Protein AF-A0A662JD91-F1 (afdb_monomer_lite)

pLDDT: mean 89.71, std 12.58, range [51.44, 98.31]

Radius of gyration: 14.54 Å; chains: 1; bounding box: 35×27×39 Å

Structure (mmCIF, N/CA/C/O backbone):
data_AF-A0A662JD91-F1
#
_entry.id   AF-A0A662JD91-F1
#
loop_
_atom_site.group_PDB
_atom_site.id
_atom_site.type_symbol
_atom_site.label_atom_id
_atom_site.label_alt_id
_at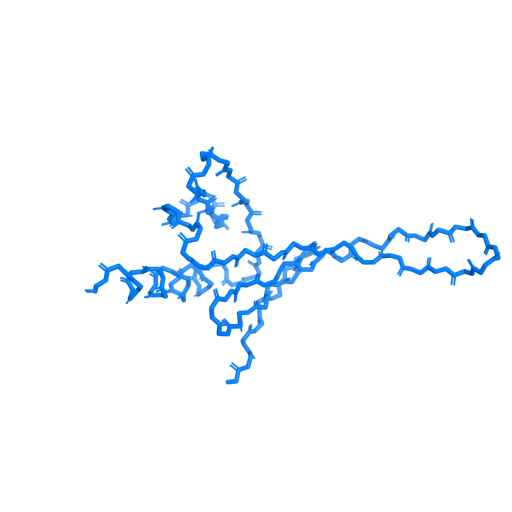om_site.label_comp_id
_atom_site.label_asym_id
_atom_site.label_entity_id
_atom_site.label_seq_id
_atom_site.pdbx_PDB_ins_code
_atom_site.Cartn_x
_atom_site.Cartn_y
_atom_site.Cartn_z
_atom_site.occupancy
_atom_site.B_iso_or_equiv
_atom_site.auth_seq_id
_atom_site.auth_comp_id
_atom_site.auth_asym_id
_atom_site.auth_atom_id
_atom_site.pdbx_PDB_model_num
ATOM 1 N N . MET A 1 1 ? -14.476 3.024 -10.228 1.00 57.69 1 MET A N 1
ATOM 2 C CA . MET A 1 1 ? -13.443 3.675 -11.065 1.00 57.69 1 MET A CA 1
ATOM 3 C C . MET A 1 1 ? -12.104 3.354 -10.424 1.00 57.69 1 MET A C 1
ATOM 5 O O . MET A 1 1 ? -12.002 3.513 -9.217 1.00 57.69 1 MET A O 1
ATOM 9 N N . MET A 1 2 ? -11.148 2.807 -11.177 1.00 79.06 2 MET A N 1
ATOM 10 C CA . MET A 1 2 ? -9.829 2.431 -10.652 1.00 79.06 2 MET A CA 1
ATOM 11 C C . MET A 1 2 ? -9.048 3.697 -10.284 1.00 79.06 2 MET A C 1
ATOM 13 O O . MET A 1 2 ? -8.894 4.580 -11.129 1.00 79.06 2 MET A O 1
ATOM 17 N N . GLN A 1 3 ? -8.579 3.794 -9.041 1.00 94.00 3 GLN A N 1
ATOM 18 C CA . GLN A 1 3 ? -7.766 4.921 -8.581 1.00 94.00 3 GLN A CA 1
ATOM 19 C C . GLN A 1 3 ? -6.293 4.526 -8.609 1.00 94.00 3 GLN A C 1
ATOM 21 O O . GLN A 1 3 ? -5.941 3.428 -8.186 1.00 94.00 3 GLN A O 1
ATOM 26 N N . VAL A 1 4 ? -5.437 5.408 -9.126 1.00 96.12 4 VAL A N 1
ATOM 27 C CA . VAL A 1 4 ? -4.013 5.117 -9.323 1.00 96.12 4 VAL A CA 1
ATOM 28 C C . VAL A 1 4 ? -3.163 6.176 -8.642 1.00 96.12 4 VAL A C 1
ATOM 30 O O . VAL A 1 4 ? -3.340 7.371 -8.877 1.00 96.12 4 VAL A O 1
ATOM 33 N N . PHE A 1 5 ? -2.207 5.727 -7.839 1.00 96.88 5 PHE A N 1
ATOM 34 C CA . PHE A 1 5 ? -1.237 6.560 -7.146 1.00 96.88 5 PHE A CA 1
ATOM 35 C C . PHE A 1 5 ? 0.139 6.326 -7.749 1.00 96.88 5 PHE A C 1
ATOM 37 O O . PHE A 1 5 ? 0.671 5.219 -7.712 1.00 96.88 5 PHE A O 1
ATOM 44 N N . LYS A 1 6 ? 0.701 7.377 -8.344 1.00 96.50 6 LYS A N 1
ATOM 45 C CA . LYS A 1 6 ? 1.985 7.311 -9.039 1.00 96.50 6 LYS A CA 1
ATOM 46 C C . LYS A 1 6 ? 3.134 7.585 -8.075 1.00 96.50 6 LYS A C 1
ATOM 48 O O . LYS A 1 6 ? 3.049 8.525 -7.286 1.00 96.50 6 LYS A O 1
ATOM 53 N N . GLY A 1 7 ? 4.204 6.808 -8.170 1.00 94.44 7 GLY A N 1
ATOM 54 C CA . GLY A 1 7 ? 5.453 7.006 -7.432 1.00 94.44 7 GLY A CA 1
ATOM 55 C C . GLY A 1 7 ? 6.679 7.006 -8.348 1.00 94.44 7 GLY A C 1
ATOM 56 O O . GLY A 1 7 ? 6.553 6.790 -9.556 1.00 94.44 7 GLY A O 1
ATOM 57 N N . PRO A 1 8 ? 7.880 7.267 -7.814 1.00 90.44 8 PRO A N 1
ATOM 58 C CA . PRO A 1 8 ? 9.105 7.278 -8.612 1.00 90.44 8 PRO A CA 1
ATOM 59 C C . PRO A 1 8 ? 9.457 5.882 -9.143 1.00 90.44 8 PRO A C 1
ATOM 61 O O . PRO A 1 8 ? 9.776 5.735 -10.321 1.00 90.44 8 PRO A O 1
ATOM 64 N N . MET A 1 9 ? 9.329 4.857 -8.296 1.00 91.31 9 MET A N 1
ATOM 65 C CA . MET A 1 9 ? 9.709 3.473 -8.614 1.00 91.31 9 MET A CA 1
ATOM 66 C C . MET A 1 9 ? 8.518 2.533 -8.788 1.00 91.31 9 MET A C 1
ATOM 68 O O . MET A 1 9 ? 8.652 1.500 -9.443 1.00 91.31 9 MET A O 1
ATOM 72 N N . ILE A 1 10 ? 7.365 2.885 -8.222 1.00 93.50 10 ILE A N 1
ATOM 73 C CA . ILE A 1 10 ? 6.163 2.055 -8.237 1.00 93.50 10 ILE A CA 1
ATOM 74 C C . ILE A 1 10 ? 4.931 2.871 -8.612 1.00 93.50 10 ILE A C 1
ATOM 76 O O . ILE A 1 10 ? 4.902 4.082 -8.401 1.00 93.50 10 ILE A O 1
ATOM 80 N N . ASP A 1 11 ? 3.911 2.198 -9.130 1.00 95.69 11 ASP A N 1
ATOM 81 C CA . ASP A 1 11 ? 2.548 2.715 -9.223 1.00 95.69 11 ASP A CA 1
ATOM 82 C C . ASP A 1 11 ? 1.604 1.789 -8.446 1.00 95.69 11 ASP A C 1
ATOM 84 O O . ASP A 1 11 ? 1.713 0.569 -8.540 1.00 95.69 11 ASP A O 1
ATOM 88 N N . VAL A 1 12 ? 0.677 2.365 -7.679 1.00 97.12 12 VAL A N 1
ATOM 89 C CA . VAL A 1 12 ? -0.296 1.617 -6.871 1.00 97.12 12 VAL A CA 1
ATOM 90 C C . VAL A 1 12 ? -1.690 1.805 -7.454 1.00 97.12 12 VAL A C 1
ATOM 92 O O . VAL A 1 12 ? -2.167 2.931 -7.595 1.00 97.12 12 VAL A O 1
ATOM 95 N N . TYR A 1 13 ? -2.349 0.701 -7.780 1.00 96.88 13 TYR A N 1
ATOM 96 C CA . TYR A 1 13 ? -3.689 0.645 -8.349 1.00 96.88 13 TYR A CA 1
ATOM 97 C C . TYR A 1 13 ? -4.644 0.107 -7.287 1.00 96.88 13 TYR A C 1
ATOM 99 O O . TYR A 1 13 ? -4.482 -1.024 -6.831 1.00 96.88 13 TYR A O 1
ATOM 107 N N . LEU A 1 14 ? -5.637 0.904 -6.896 1.00 96.44 14 LEU A N 1
ATOM 108 C CA . LEU A 1 14 ? -6.692 0.469 -5.985 1.00 96.44 14 LEU A CA 1
ATOM 109 C C . LEU A 1 14 ? -7.832 -0.155 -6.793 1.00 96.44 14 LEU A C 1
ATOM 111 O O . LEU A 1 14 ? -8.470 0.515 -7.617 1.00 96.44 14 LEU A O 1
ATOM 115 N N . LEU A 1 15 ? -8.073 -1.440 -6.550 1.00 94.69 15 LEU A N 1
ATOM 116 C CA . LEU A 1 15 ? -9.137 -2.237 -7.150 1.00 94.69 15 LEU A CA 1
ATOM 117 C C . LEU A 1 15 ? -10.181 -2.589 -6.075 1.00 94.69 15 LEU A C 1
ATOM 119 O O . LEU A 1 15 ? -9.920 -2.421 -4.883 1.00 94.69 15 LEU A O 1
ATOM 123 N N . PRO A 1 16 ? -11.386 -3.046 -6.451 1.00 92.75 16 PRO A N 1
ATOM 124 C CA . PRO A 1 16 ? -12.307 -3.647 -5.490 1.00 92.75 16 PRO A CA 1
ATOM 125 C C . PRO A 1 16 ? -11.692 -4.919 -4.885 1.00 92.75 16 PRO A C 1
ATOM 127 O O . PRO A 1 16 ? -11.314 -5.820 -5.628 1.00 92.75 16 PRO A O 1
ATOM 130 N N . GLY A 1 17 ? -11.592 -4.987 -3.556 1.00 93.44 17 GLY A N 1
ATOM 131 C CA . GLY A 1 17 ? -11.083 -6.157 -2.821 1.00 93.44 17 GLY A CA 1
ATOM 132 C C . GLY A 1 17 ? -9.557 -6.269 -2.708 1.00 93.44 17 GLY A C 1
ATOM 133 O O . GLY A 1 17 ? -9.073 -6.909 -1.783 1.00 93.44 17 GLY A O 1
ATOM 134 N N . SER A 1 18 ? -8.787 -5.607 -3.574 1.00 96.31 18 SER A N 1
ATOM 135 C CA . SER A 1 18 ? -7.321 -5.667 -3.535 1.00 96.31 18 SER A CA 1
ATOM 136 C C . SER A 1 18 ? -6.647 -4.405 -4.069 1.00 96.31 18 SER A C 1
ATOM 138 O O . SER A 1 18 ? -7.273 -3.541 -4.687 1.00 96.31 18 SER A O 1
ATOM 140 N N . MET A 1 19 ? -5.333 -4.310 -3.872 1.00 96.81 19 MET A N 1
ATOM 141 C CA . MET A 1 19 ? -4.477 -3.360 -4.578 1.00 96.81 19 MET A CA 1
ATOM 142 C C . MET A 1 19 ? -3.402 -4.082 -5.387 1.00 96.81 19 MET A C 1
ATOM 144 O O . MET A 1 19 ? -2.935 -5.156 -5.016 1.00 96.81 19 MET A O 1
ATOM 148 N N . THR A 1 20 ? -2.977 -3.467 -6.487 1.00 96.38 20 THR A N 1
ATOM 149 C CA . THR A 1 20 ? -1.822 -3.914 -7.274 1.00 96.38 20 THR A CA 1
ATOM 150 C C . THR A 1 20 ? -0.708 -2.881 -7.191 1.00 96.38 20 THR A C 1
ATOM 152 O O . THR A 1 20 ? -0.949 -1.691 -7.381 1.00 96.38 20 THR A O 1
ATOM 155 N N . ILE A 1 21 ? 0.514 -3.332 -6.936 1.00 95.50 21 ILE A N 1
ATOM 156 C CA . ILE A 1 21 ? 1.730 -2.520 -6.919 1.00 95.50 21 ILE A CA 1
ATOM 157 C C . ILE A 1 21 ? 2.556 -2.924 -8.135 1.00 95.50 21 ILE A C 1
ATOM 159 O O . ILE A 1 21 ? 3.069 -4.038 -8.193 1.00 95.50 21 ILE A O 1
ATOM 163 N N . GLU A 1 22 ? 2.674 -2.035 -9.112 1.00 92.94 22 GLU A N 1
ATOM 164 C CA . GLU A 1 22 ? 3.501 -2.231 -10.302 1.00 92.94 22 GLU A CA 1
ATOM 165 C C . GLU A 1 22 ? 4.884 -1.621 -10.081 1.00 92.94 22 GLU A C 1
ATOM 167 O O . GLU A 1 22 ? 4.994 -0.444 -9.735 1.00 92.94 22 GLU A O 1
ATOM 172 N N . PHE A 1 23 ? 5.943 -2.385 -10.341 1.00 89.50 23 PHE A N 1
ATOM 173 C CA . PHE A 1 23 ? 7.312 -1.881 -10.318 1.00 89.50 23 PHE A CA 1
ATOM 174 C C . PHE A 1 23 ? 7.697 -1.340 -11.696 1.00 89.50 23 PHE A C 1
ATOM 176 O O . PHE A 1 23 ? 7.629 -2.044 -12.702 1.00 89.50 23 PHE A O 1
ATOM 183 N N . LYS A 1 24 ? 8.169 -0.090 -11.747 1.00 85.94 24 LYS A N 1
ATOM 184 C CA . LYS A 1 24 ? 8.598 0.566 -12.995 1.00 85.94 24 LYS A CA 1
ATOM 185 C C . LYS A 1 24 ? 9.935 0.060 -13.518 1.00 85.94 24 LYS A C 1
ATOM 187 O O . LYS A 1 24 ? 10.263 0.304 -14.679 1.00 85.94 24 LYS A O 1
ATOM 192 N N . HIS A 1 25 ? 10.718 -0.612 -12.675 1.00 74.81 25 HIS A N 1
ATOM 193 C CA . HIS A 1 25 ? 11.983 -1.191 -13.096 1.00 74.81 25 HIS A CA 1
ATOM 194 C C . HIS A 1 25 ? 11.719 -2.355 -14.054 1.00 74.81 25 HIS A C 1
ATOM 196 O O . HIS A 1 25 ? 11.228 -3.411 -13.660 1.00 74.81 25 HIS A O 1
ATOM 202 N N . ARG A 1 26 ? 12.056 -2.148 -15.326 1.00 68.44 26 ARG A N 1
ATOM 203 C CA . ARG A 1 26 ? 11.927 -3.161 -16.370 1.00 68.44 26 ARG A CA 1
ATOM 204 C C . ARG A 1 26 ? 13.187 -4.001 -16.392 1.00 68.44 26 ARG A C 1
ATOM 206 O O . ARG A 1 26 ? 14.262 -3.488 -16.695 1.00 68.44 26 ARG A O 1
ATOM 213 N N . THR A 1 27 ? 13.051 -5.291 -16.127 1.00 64.31 27 THR A N 1
ATOM 214 C CA . THR A 1 27 ? 14.111 -6.233 -16.478 1.00 64.31 27 THR A CA 1
ATOM 215 C C . THR A 1 27 ? 13.898 -6.627 -17.931 1.00 64.31 27 THR A C 1
ATOM 217 O O . THR A 1 27 ? 12.889 -7.247 -18.280 1.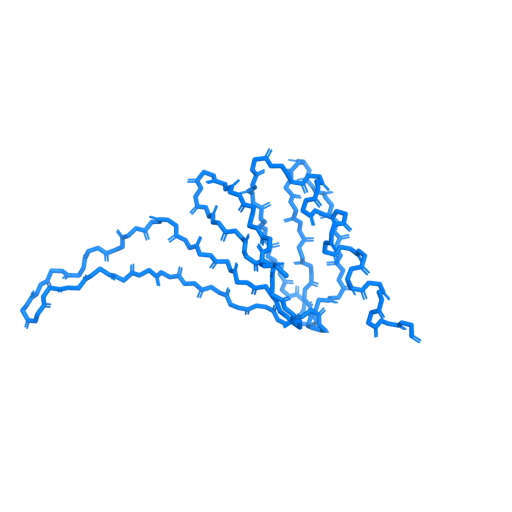00 64.31 27 THR A O 1
ATOM 220 N N . ILE A 1 28 ? 14.830 -6.217 -18.788 1.00 63.78 28 ILE A N 1
ATOM 221 C CA . ILE A 1 28 ? 14.911 -6.722 -20.155 1.00 63.78 28 ILE A CA 1
ATOM 222 C C . ILE A 1 28 ? 15.524 -8.116 -20.064 1.00 63.78 28 ILE A C 1
ATOM 224 O O . ILE A 1 28 ? 16.655 -8.266 -19.607 1.00 63.78 28 ILE A O 1
ATOM 228 N N . LEU A 1 29 ? 14.763 -9.133 -20.459 1.00 62.66 29 LEU A N 1
ATOM 229 C CA . LEU A 1 29 ? 15.289 -10.484 -20.595 1.00 62.66 29 LEU A CA 1
ATOM 230 C C . LEU A 1 29 ? 15.778 -10.639 -22.034 1.00 62.66 29 LEU A C 1
ATOM 232 O O . LEU A 1 29 ? 14.981 -10.716 -22.971 1.00 62.66 29 LEU A O 1
ATOM 236 N N . GLU A 1 30 ? 17.097 -10.618 -22.205 1.00 64.94 30 GLU A N 1
ATOM 237 C CA . GLU A 1 30 ? 17.729 -10.824 -23.505 1.00 64.94 30 GLU A CA 1
ATOM 238 C C . GLU A 1 30 ? 17.595 -12.296 -23.926 1.00 64.94 30 GLU A C 1
ATOM 240 O O . GLU A 1 30 ? 17.938 -13.212 -23.180 1.00 64.94 30 GLU A O 1
ATOM 245 N N . GLY A 1 31 ? 17.057 -12.529 -25.124 1.00 63.88 31 GLY A N 1
ATOM 246 C CA . GLY A 1 31 ? 16.776 -13.859 -25.660 1.00 63.88 31 GLY A CA 1
ATOM 247 C C . GLY A 1 31 ? 15.817 -13.800 -26.849 1.00 63.88 31 GLY A C 1
ATOM 248 O O . GLY A 1 31 ? 15.277 -12.743 -27.170 1.00 63.88 31 GLY A O 1
ATOM 249 N N . ASN A 1 32 ? 15.623 -14.934 -27.527 1.00 55.12 32 ASN A N 1
ATOM 250 C CA . ASN A 1 32 ? 14.602 -15.087 -28.562 1.00 55.12 32 ASN A CA 1
ATOM 251 C C . ASN A 1 32 ? 13.544 -16.076 -28.036 1.00 55.12 32 ASN A C 1
ATOM 253 O O . ASN A 1 32 ? 13.847 -17.268 -27.948 1.00 55.12 32 ASN A O 1
ATOM 257 N N . PRO A 1 33 ? 12.347 -15.617 -27.630 1.00 51.44 33 PRO A N 1
ATOM 258 C CA . PRO A 1 33 ? 11.779 -14.289 -27.867 1.00 51.44 33 PRO A CA 1
ATOM 259 C C . PRO A 1 33 ? 12.249 -13.226 -26.862 1.00 51.44 33 PRO A C 1
ATOM 261 O O . PRO A 1 33 ? 12.616 -13.537 -25.731 1.00 51.44 33 PRO A O 1
ATOM 264 N N . TYR A 1 34 ? 12.187 -11.964 -27.291 1.00 61.59 34 TYR A N 1
ATOM 265 C CA . TYR A 1 34 ? 12.443 -10.793 -26.454 1.00 61.59 34 TYR A CA 1
ATOM 266 C C . TYR A 1 34 ? 11.204 -10.467 -25.615 1.00 61.59 34 TYR A C 1
ATOM 268 O O . TYR A 1 34 ? 10.121 -10.265 -26.171 1.00 61.59 34 TYR A O 1
ATOM 276 N N . PHE A 1 35 ? 11.363 -10.351 -24.295 1.00 65.88 35 PHE A N 1
ATOM 277 C CA . PHE A 1 35 ? 10.282 -9.945 -23.396 1.00 65.88 35 PHE A CA 1
ATOM 278 C C . PHE A 1 35 ? 10.753 -8.904 -22.376 1.00 65.88 35 PHE A C 1
ATOM 280 O O . PHE A 1 35 ? 11.851 -8.991 -21.825 1.00 65.88 35 PHE A O 1
ATOM 287 N N . SER A 1 36 ? 9.881 -7.939 -22.077 1.00 64.00 36 SER A N 1
ATOM 288 C CA . SER A 1 36 ? 10.014 -7.059 -20.914 1.00 64.00 36 SER A CA 1
ATOM 289 C C . SER A 1 36 ? 9.162 -7.605 -19.772 1.00 64.00 36 SER A C 1
ATOM 291 O O . SER A 1 36 ? 7.935 -7.632 -19.888 1.00 64.00 36 SER A O 1
ATOM 293 N N . ALA A 1 37 ? 9.788 -8.017 -18.671 1.00 61.91 37 ALA A N 1
ATOM 294 C CA . ALA A 1 37 ? 9.059 -8.425 -17.477 1.00 61.91 37 ALA A CA 1
ATOM 295 C C . ALA A 1 37 ? 8.780 -7.200 -16.594 1.00 61.91 37 ALA A C 1
ATOM 297 O O . ALA A 1 37 ? 9.700 -6.462 -16.234 1.00 61.91 37 ALA A O 1
ATOM 298 N N . HIS A 1 38 ? 7.508 -6.991 -16.256 1.00 71.19 38 HIS A N 1
ATOM 299 C CA . HIS A 1 38 ? 7.085 -6.059 -15.215 1.00 71.19 38 HIS A CA 1
ATOM 300 C C . HIS A 1 38 ? 6.775 -6.883 -13.970 1.00 71.19 38 HIS A C 1
ATOM 302 O O . HIS A 1 38 ? 5.905 -7.753 -14.004 1.00 71.19 38 HIS A O 1
ATOM 308 N N . ALA A 1 39 ? 7.499 -6.634 -12.882 1.00 81.06 39 ALA A N 1
ATOM 309 C CA . ALA A 1 39 ? 7.123 -7.206 -11.600 1.00 81.06 39 ALA A CA 1
ATOM 310 C C . ALA A 1 39 ? 5.889 -6.464 -11.075 1.00 81.06 39 ALA A C 1
ATOM 312 O O . ALA A 1 39 ? 5.818 -5.234 -11.145 1.00 81.06 39 ALA A O 1
ATOM 313 N N . PHE A 1 40 ? 4.930 -7.210 -10.536 1.00 89.00 40 PHE A N 1
ATOM 314 C CA . PHE A 1 40 ? 3.811 -6.654 -9.791 1.00 89.00 40 PHE A CA 1
ATOM 315 C C . PHE A 1 40 ? 3.514 -7.514 -8.563 1.00 89.00 40 PHE A C 1
ATOM 317 O O . PHE A 1 40 ? 3.775 -8.716 -8.558 1.00 89.00 40 PHE A O 1
ATOM 324 N N . ILE A 1 41 ? 2.981 -6.880 -7.524 1.00 92.00 41 ILE A N 1
ATOM 325 C CA . ILE A 1 41 ? 2.476 -7.538 -6.315 1.00 92.00 41 ILE A CA 1
ATOM 326 C C . ILE A 1 41 ? 0.989 -7.219 -6.208 1.00 92.00 41 ILE A C 1
ATOM 328 O O . ILE A 1 41 ? 0.585 -6.085 -6.461 1.00 92.00 41 ILE A O 1
ATOM 332 N N . VAL A 1 42 ? 0.187 -8.208 -5.826 1.00 96.12 42 VAL A N 1
ATOM 333 C CA . VAL A 1 42 ? -1.223 -8.023 -5.473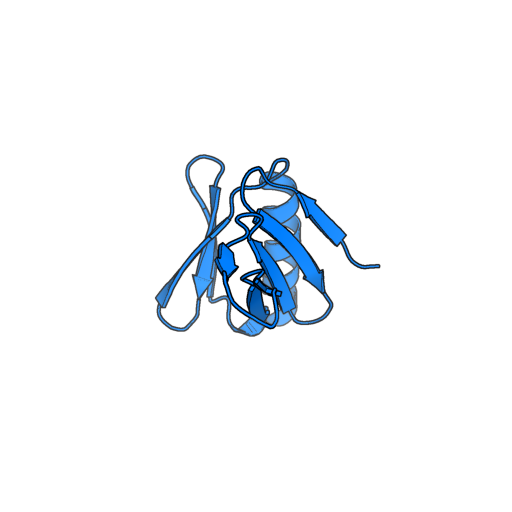 1.00 96.12 42 VAL A CA 1
ATOM 334 C C . VAL A 1 42 ? -1.364 -8.276 -3.977 1.00 96.12 42 VAL A C 1
ATOM 336 O O . VAL A 1 42 ? -0.793 -9.240 -3.475 1.00 96.12 42 VAL A O 1
ATOM 339 N N . ILE A 1 43 ? -2.075 -7.391 -3.281 1.00 97.38 43 ILE A N 1
ATOM 340 C CA . ILE A 1 43 ? -2.363 -7.504 -1.845 1.00 97.38 43 ILE A CA 1
ATOM 341 C C . ILE A 1 43 ? -3.875 -7.386 -1.676 1.00 97.38 43 ILE A C 1
ATOM 343 O O . ILE A 1 43 ? -4.455 -6.376 -2.092 1.00 97.38 43 ILE A O 1
ATOM 347 N N . GLU A 1 44 ? -4.507 -8.407 -1.103 1.00 97.44 44 GLU A N 1
ATOM 348 C CA . GLU A 1 44 ? -5.921 -8.363 -0.723 1.00 97.44 44 GLU A CA 1
ATOM 349 C C . GLU A 1 44 ? -6.080 -7.476 0.519 1.00 97.44 44 GLU A C 1
ATOM 351 O O . GLU A 1 44 ? -5.189 -7.396 1.366 1.00 97.44 44 GLU A O 1
ATOM 356 N N . TYR A 1 45 ? -7.159 -6.697 0.608 1.00 97.38 45 TYR A N 1
ATOM 357 C CA . TYR A 1 45 ? -7.273 -5.731 1.710 1.00 97.38 45 TYR A CA 1
ATOM 358 C C . TYR A 1 45 ? -7.498 -6.393 3.075 1.00 97.38 45 TYR A C 1
ATOM 360 O O . TYR A 1 45 ? -7.143 -5.806 4.095 1.00 97.38 45 TYR A O 1
ATOM 368 N N . ASP A 1 46 ? -8.077 -7.589 3.099 1.00 96.94 46 ASP A N 1
ATOM 369 C CA . ASP A 1 46 ? -8.262 -8.422 4.290 1.00 96.94 46 ASP A CA 1
ATOM 370 C C . ASP A 1 46 ? -6.959 -9.080 4.778 1.00 96.94 46 ASP A C 1
ATOM 372 O O . ASP A 1 46 ? -6.857 -9.417 5.960 1.00 96.94 46 ASP A O 1
ATOM 376 N N . ASP A 1 47 ? -5.925 -9.152 3.934 1.00 97.69 47 ASP A N 1
ATOM 377 C CA . ASP A 1 47 ? -4.569 -9.557 4.334 1.00 97.69 47 ASP A CA 1
ATOM 378 C C . ASP A 1 47 ? -3.816 -8.482 5.137 1.00 97.69 47 ASP A C 1
ATOM 380 O O . ASP A 1 47 ? -2.749 -8.748 5.702 1.00 97.69 47 ASP A O 1
ATOM 384 N N . ILE A 1 48 ? -4.338 -7.254 5.192 1.00 97.94 48 ILE A N 1
ATOM 385 C CA . ILE A 1 48 ? -3.685 -6.124 5.855 1.00 97.94 48 ILE A CA 1
ATOM 386 C C . ILE A 1 48 ? -4.088 -6.088 7.331 1.00 97.94 48 ILE A C 1
ATOM 388 O O . ILE A 1 48 ? -5.249 -5.857 7.669 1.00 97.94 48 ILE A O 1
ATOM 392 N N . GLU A 1 49 ? -3.103 -6.235 8.217 1.00 97.00 49 GLU A N 1
ATOM 393 C CA . GLU A 1 49 ? -3.243 -6.157 9.674 1.00 97.00 49 GLU A CA 1
ATOM 394 C C . GLU A 1 49 ? -3.234 -4.701 10.176 1.00 97.00 49 GLU A C 1
ATOM 396 O O . GLU A 1 49 ? -4.026 -4.330 11.047 1.00 97.00 49 GLU A O 1
ATOM 401 N N . ASP A 1 50 ? -2.362 -3.850 9.638 1.00 97.31 50 ASP A N 1
ATOM 402 C CA . ASP A 1 50 ? -2.263 -2.449 10.058 1.00 97.31 50 ASP A CA 1
ATOM 403 C C . ASP A 1 50 ? -1.730 -1.547 8.940 1.00 97.31 50 ASP A C 1
ATOM 405 O O . ASP A 1 50 ? -1.004 -1.983 8.042 1.00 97.31 50 ASP A O 1
ATOM 409 N N . VAL A 1 51 ? -2.094 -0.268 9.014 1.00 97.94 51 VAL A N 1
ATOM 410 C CA . VAL A 1 51 ? -1.767 0.761 8.027 1.00 97.94 51 VAL A CA 1
ATOM 411 C C . VAL A 1 51 ? -1.311 2.016 8.762 1.00 97.94 51 VAL A C 1
ATOM 413 O O . VAL A 1 51 ? -2.081 2.636 9.505 1.00 97.94 51 VAL A O 1
ATOM 416 N N . TYR A 1 52 ? -0.066 2.428 8.522 1.00 98.19 52 TYR A N 1
ATOM 417 C CA . TYR A 1 52 ? 0.524 3.606 9.159 1.00 98.19 52 TYR A CA 1
ATOM 418 C C . TYR A 1 52 ? 1.548 4.309 8.259 1.00 98.19 52 TYR A C 1
ATOM 420 O O . TYR A 1 52 ? 2.023 3.758 7.266 1.00 98.19 52 TYR A O 1
ATOM 428 N N . LEU A 1 53 ? 1.882 5.554 8.606 1.00 97.81 53 LEU A N 1
ATOM 429 C CA . LEU A 1 53 ? 2.921 6.340 7.939 1.00 97.81 53 LEU A CA 1
ATOM 430 C C . LEU A 1 53 ? 4.209 6.336 8.771 1.00 97.81 53 LEU A C 1
ATOM 432 O O . LEU A 1 53 ? 4.178 6.571 9.977 1.00 97.81 53 LEU A O 1
ATOM 436 N N . GLU A 1 54 ? 5.345 6.126 8.113 1.00 97.19 54 GLU A N 1
ATOM 437 C CA . GLU A 1 54 ? 6.687 6.196 8.697 1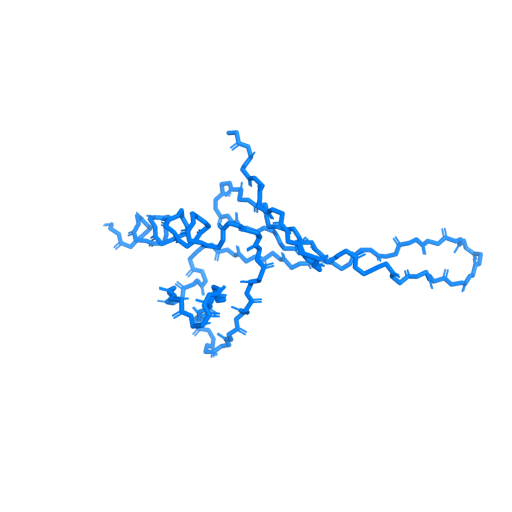.00 97.19 54 GLU A CA 1
ATOM 438 C C . GLU A 1 54 ? 7.555 7.083 7.793 1.00 97.19 54 GLU A C 1
ATOM 440 O O . GLU A 1 54 ? 7.900 6.676 6.691 1.00 97.19 54 GLU A O 1
ATOM 445 N N . ASN A 1 55 ? 7.895 8.302 8.231 1.00 93.56 55 ASN A N 1
ATOM 446 C CA . ASN A 1 55 ? 8.712 9.258 7.459 1.00 93.56 55 ASN A CA 1
ATOM 447 C C . ASN A 1 55 ? 8.202 9.507 6.020 1.00 93.56 55 ASN A C 1
ATOM 449 O O . ASN A 1 55 ? 8.959 9.377 5.064 1.00 93.56 55 ASN A O 1
ATOM 453 N N . ASP A 1 56 ? 6.912 9.828 5.866 1.00 92.94 56 ASP A N 1
ATOM 454 C CA . ASP A 1 56 ? 6.241 10.008 4.562 1.00 92.94 56 ASP A CA 1
ATOM 455 C C . ASP A 1 56 ? 6.282 8.766 3.639 1.00 92.94 56 ASP A C 1
ATOM 457 O O . ASP A 1 56 ? 6.063 8.859 2.433 1.00 92.94 56 ASP A O 1
ATOM 461 N N . ILE A 1 57 ? 6.487 7.577 4.208 1.00 95.50 57 ILE A N 1
ATOM 462 C CA . ILE A 1 57 ? 6.331 6.290 3.524 1.00 95.50 57 ILE A CA 1
ATOM 463 C C . ILE A 1 57 ? 5.110 5.586 4.107 1.00 95.50 57 ILE A C 1
ATOM 465 O O . ILE A 1 57 ? 4.955 5.494 5.327 1.00 95.50 57 ILE A O 1
ATOM 469 N N . LEU A 1 58 ? 4.240 5.070 3.240 1.00 98.06 58 LEU A N 1
ATOM 470 C CA . LEU A 1 58 ? 3.124 4.236 3.667 1.00 98.06 58 LEU A CA 1
ATOM 471 C C . LEU A 1 58 ? 3.632 2.833 3.978 1.00 98.06 58 LEU A C 1
ATOM 473 O O . LEU A 1 58 ? 4.273 2.203 3.140 1.00 98.06 58 LEU A O 1
ATOM 477 N N . VAL A 1 59 ? 3.323 2.338 5.170 1.00 98.31 59 VAL A N 1
ATOM 478 C CA . VAL A 1 59 ? 3.662 0.986 5.598 1.00 98.31 59 VAL A CA 1
ATOM 479 C C . VAL A 1 59 ? 2.382 0.191 5.808 1.00 98.31 59 VAL A C 1
ATOM 481 O O . VAL A 1 59 ? 1.506 0.588 6.577 1.00 98.31 59 VAL A O 1
ATOM 484 N N . LEU A 1 60 ? 2.300 -0.944 5.120 1.00 98.31 60 LEU A N 1
ATOM 485 C CA . LEU A 1 60 ? 1.287 -1.970 5.326 1.00 98.31 60 LEU A CA 1
ATOM 486 C C . LEU A 1 60 ? 1.925 -3.089 6.139 1.00 98.31 60 LEU A C 1
ATOM 488 O O . LEU A 1 60 ? 2.928 -3.663 5.708 1.00 98.31 60 LEU A O 1
ATOM 492 N N . LYS A 1 61 ? 1.369 -3.392 7.307 1.00 98.12 61 LYS A N 1
ATOM 493 C CA . LYS A 1 61 ? 1.682 -4.615 8.046 1.00 98.12 61 LYS A CA 1
ATOM 494 C C . LYS A 1 61 ? 0.665 -5.671 7.628 1.00 98.12 61 LYS A C 1
ATOM 496 O O . LYS A 1 61 ? -0.529 -5.400 7.709 1.00 98.12 61 LYS A O 1
ATOM 501 N N . LEU A 1 62 ? 1.124 -6.824 7.158 1.00 97.81 62 LEU A N 1
ATOM 502 C CA . LEU A 1 62 ? 0.254 -7.921 6.732 1.00 97.81 62 LEU A CA 1
ATOM 503 C C . LEU A 1 6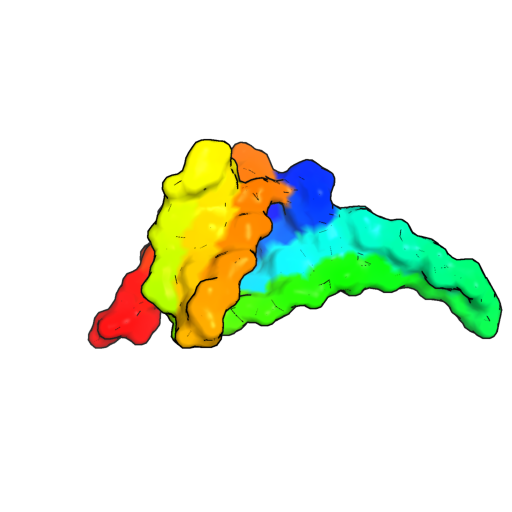2 ? 0.038 -8.923 7.874 1.00 97.81 62 LEU A C 1
ATOM 505 O O . LEU A 1 62 ? 0.818 -8.957 8.828 1.00 97.81 62 LEU A O 1
ATOM 509 N N . ASN A 1 63 ? -0.997 -9.756 7.760 1.00 97.12 63 ASN A N 1
ATOM 510 C CA . ASN A 1 63 ? -1.380 -10.751 8.772 1.00 97.12 63 ASN A CA 1
ATOM 511 C C . ASN A 1 63 ? -0.283 -11.792 9.067 1.00 97.12 63 ASN A C 1
ATOM 513 O O . ASN A 1 63 ? -0.243 -12.364 10.155 1.00 97.12 63 ASN A O 1
ATOM 517 N N . ASP A 1 64 ? 0.627 -12.031 8.120 1.00 96.00 64 ASP A N 1
ATOM 518 C CA . ASP A 1 64 ? 1.792 -12.908 8.295 1.00 96.00 64 ASP A CA 1
ATOM 519 C C . ASP A 1 64 ? 2.967 -12.229 9.035 1.00 96.00 64 ASP A C 1
ATOM 521 O O . ASP A 1 64 ? 4.021 -12.833 9.246 1.00 96.00 64 ASP A O 1
ATOM 525 N N . GLY A 1 65 ? 2.796 -10.967 9.442 1.00 96.19 65 GLY A N 1
ATOM 526 C CA . GLY A 1 65 ? 3.800 -10.142 10.109 1.00 96.19 65 GLY A CA 1
ATOM 527 C C . GLY A 1 65 ? 4.782 -9.446 9.162 1.00 96.19 65 GLY A C 1
ATOM 528 O O . GLY A 1 65 ? 5.608 -8.651 9.629 1.00 96.19 65 GLY A O 1
ATOM 529 N N . SER A 1 66 ? 4.708 -9.700 7.852 1.00 96.31 66 SER A N 1
ATOM 530 C CA . SER A 1 66 ? 5.521 -9.000 6.861 1.00 96.31 66 SER A CA 1
ATOM 531 C C . SER A 1 66 ? 5.102 -7.532 6.723 1.00 96.31 66 SER A C 1
ATOM 533 O O . SER A 1 66 ? 4.030 -7.104 7.161 1.00 96.31 66 SER A O 1
ATOM 535 N N . LYS A 1 67 ? 6.000 -6.719 6.156 1.00 97.44 67 LYS A N 1
ATOM 536 C CA . LYS A 1 67 ? 5.776 -5.285 5.962 1.00 97.44 67 LYS A CA 1
ATOM 537 C C . LYS A 1 67 ? 6.055 -4.881 4.527 1.00 97.44 67 LYS A C 1
ATOM 539 O O . LYS A 1 67 ? 7.146 -5.131 4.016 1.00 97.44 67 LYS A O 1
ATOM 544 N N . VAL A 1 68 ? 5.106 -4.177 3.923 1.00 96.25 68 VAL A N 1
ATOM 545 C CA . VAL A 1 68 ? 5.235 -3.593 2.586 1.00 96.25 68 VAL A CA 1
ATOM 546 C C . VAL A 1 68 ? 5.337 -2.080 2.722 1.00 96.25 68 VAL A C 1
ATOM 548 O O . VAL A 1 68 ? 4.487 -1.446 3.344 1.00 96.25 68 VAL A O 1
ATOM 551 N N . LYS A 1 69 ? 6.394 -1.497 2.150 1.00 96.12 69 LYS A N 1
ATOM 552 C CA . LYS A 1 69 ? 6.633 -0.050 2.150 1.00 96.12 69 LYS A CA 1
ATOM 553 C C . LYS A 1 69 ? 6.321 0.527 0.772 1.00 96.12 69 LYS A C 1
ATOM 555 O O . LYS A 1 69 ? 6.857 0.049 -0.226 1.00 96.12 69 LYS A O 1
ATOM 560 N N . LEU A 1 70 ? 5.468 1.545 0.726 1.00 96.31 70 LEU A N 1
ATOM 561 C CA . LEU A 1 70 ? 4.977 2.176 -0.494 1.00 96.31 70 LEU A CA 1
ATOM 562 C C . LEU A 1 70 ? 5.356 3.656 -0.514 1.00 96.31 70 LEU A C 1
ATOM 564 O O . LEU A 1 70 ? 4.943 4.437 0.346 1.00 96.31 70 LEU A O 1
ATOM 568 N N . GLU A 1 71 ? 6.111 4.035 -1.539 1.00 95.06 71 GLU A N 1
ATOM 569 C CA . GLU A 1 71 ? 6.518 5.412 -1.797 1.00 95.06 71 GLU A CA 1
ATOM 570 C C . GLU A 1 71 ? 5.833 5.914 -3.073 1.00 95.06 71 GLU A C 1
ATOM 572 O O . GLU A 1 71 ? 6.118 5.461 -4.185 1.00 95.06 71 GLU A O 1
ATOM 577 N N . VAL A 1 72 ? 4.894 6.845 -2.902 1.00 96.44 72 VAL A N 1
ATOM 578 C CA . VAL A 1 72 ? 4.138 7.476 -3.990 1.00 96.44 72 VAL A CA 1
ATOM 579 C C . VAL A 1 72 ? 4.070 8.986 -3.782 1.00 96.44 72 VAL A C 1
ATOM 581 O O . VAL A 1 72 ? 4.146 9.474 -2.658 1.00 96.44 72 VAL A O 1
ATOM 584 N N . ASN A 1 73 ? 3.846 9.736 -4.859 1.00 96.31 73 ASN A N 1
ATOM 585 C CA . ASN A 1 73 ? 3.871 11.202 -4.848 1.00 96.31 73 ASN A CA 1
ATOM 586 C C . ASN A 1 73 ? 2.833 11.823 -3.893 1.00 96.31 73 ASN A C 1
ATOM 588 O O . ASN A 1 73 ? 3.052 12.909 -3.369 1.00 96.31 73 ASN A O 1
ATOM 592 N N . ASN A 1 74 ? 1.694 11.155 -3.676 1.00 96.00 74 ASN A N 1
ATOM 593 C CA . ASN A 1 74 ? 0.638 11.602 -2.760 1.00 96.00 74 ASN A CA 1
ATOM 594 C C . ASN A 1 74 ? 0.339 10.529 -1.702 1.00 96.00 74 ASN A C 1
ATOM 596 O O . ASN A 1 74 ? -0.768 9.991 -1.623 1.00 96.00 74 ASN A O 1
ATOM 600 N N . VAL A 1 75 ? 1.364 10.193 -0.915 1.00 97.25 75 VAL A N 1
ATOM 601 C CA . VAL A 1 75 ? 1.329 9.112 0.083 1.00 97.25 75 VAL A CA 1
ATOM 602 C C . VAL A 1 75 ? 0.241 9.303 1.139 1.00 97.25 75 VAL A C 1
ATOM 604 O O . VAL A 1 75 ? -0.398 8.336 1.536 1.00 97.25 75 VAL A O 1
ATOM 607 N N . LYS A 1 76 ? -0.034 10.549 1.546 1.00 97.12 76 LYS A N 1
ATOM 608 C CA . LYS A 1 76 ? -1.064 10.853 2.549 1.00 97.12 76 LYS A CA 1
ATOM 609 C C . LYS A 1 76 ? -2.455 10.503 2.035 1.00 97.12 76 LYS A C 1
ATOM 611 O O . LYS A 1 76 ? -3.220 9.871 2.745 1.00 97.12 76 LYS A O 1
ATOM 616 N N . ASN A 1 77 ? -2.770 10.852 0.788 1.00 97.12 77 ASN A N 1
ATOM 617 C CA . ASN A 1 77 ? -4.056 10.483 0.202 1.00 97.12 77 ASN A CA 1
ATOM 618 C C . ASN A 1 77 ? -4.167 8.959 0.009 1.00 97.12 77 ASN A C 1
ATOM 620 O O . ASN A 1 77 ? -5.204 8.388 0.330 1.00 97.12 77 ASN A O 1
ATOM 624 N N . LEU A 1 78 ? -3.088 8.288 -0.419 1.00 97.56 78 LEU A N 1
ATOM 625 C CA . LEU A 1 78 ? -3.069 6.822 -0.509 1.00 97.56 78 LEU A CA 1
ATOM 626 C C . LEU A 1 78 ? -3.333 6.167 0.857 1.00 97.56 78 LEU A C 1
ATOM 628 O O . LEU A 1 78 ? -4.149 5.252 0.946 1.00 97.56 78 LEU A O 1
ATOM 632 N N . TYR A 1 79 ? -2.678 6.662 1.910 1.00 98.19 79 TYR A N 1
ATOM 633 C CA . TYR A 1 79 ? -2.875 6.221 3.290 1.00 98.19 79 TYR A CA 1
ATOM 634 C C . TYR A 1 79 ? -4.338 6.345 3.726 1.00 98.19 79 TYR A C 1
ATOM 636 O O . TYR A 1 79 ? -4.918 5.348 4.141 1.00 98.19 79 TYR A O 1
ATOM 644 N N . GLU A 1 80 ? -4.952 7.522 3.572 1.00 97.31 80 GLU A N 1
ATOM 645 C CA . GLU A 1 80 ? -6.354 7.743 3.961 1.00 97.31 80 GLU A CA 1
ATOM 646 C C . GLU A 1 80 ? -7.312 6.806 3.211 1.00 97.31 80 GLU A C 1
ATOM 648 O O . GLU A 1 80 ? -8.241 6.251 3.797 1.00 97.31 80 GLU A O 1
ATOM 653 N N . HIS A 1 81 ? -7.070 6.586 1.915 1.00 96.69 81 HIS A N 1
ATOM 654 C CA . HIS A 1 81 ? -7.880 5.677 1.108 1.00 96.69 81 HIS A CA 1
ATOM 655 C C . HIS A 1 81 ? -7.763 4.226 1.582 1.00 96.69 81 HIS A C 1
ATOM 657 O O . HIS A 1 81 ? -8.786 3.582 1.814 1.00 96.69 81 HIS A O 1
ATOM 663 N N . ILE A 1 82 ? -6.540 3.711 1.741 1.00 96.94 82 ILE A N 1
ATOM 664 C CA . ILE A 1 82 ? -6.325 2.323 2.172 1.00 96.94 82 ILE A CA 1
ATOM 665 C C . ILE A 1 82 ? -6.835 2.124 3.597 1.00 96.94 82 ILE A C 1
ATOM 667 O O . ILE A 1 82 ? -7.521 1.140 3.856 1.00 96.94 82 ILE A O 1
ATOM 671 N N . LYS A 1 83 ? -6.561 3.066 4.504 1.00 97.12 83 LYS A N 1
ATOM 672 C CA . LYS A 1 83 ? -7.011 2.979 5.892 1.00 97.12 83 LYS A CA 1
ATOM 673 C C . LYS A 1 83 ? -8.527 2.866 5.989 1.00 97.12 83 LYS A C 1
ATOM 675 O O . LYS A 1 83 ? -9.021 1.946 6.630 1.00 97.12 83 LYS A O 1
ATOM 680 N N . ARG A 1 84 ? -9.252 3.712 5.255 1.00 96.19 84 ARG A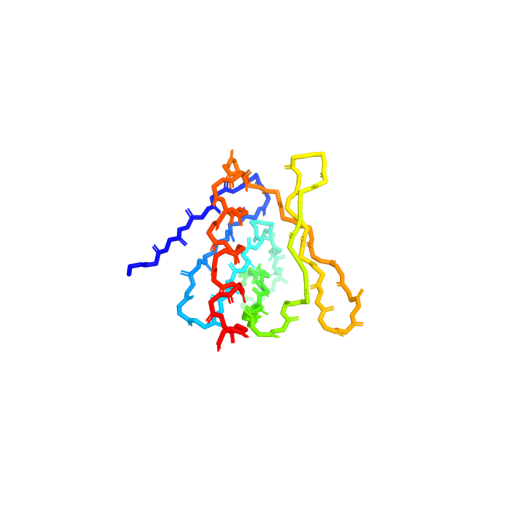 N 1
ATOM 681 C CA . ARG A 1 84 ? -10.715 3.663 5.195 1.00 96.19 84 ARG A CA 1
ATOM 682 C C . ARG A 1 84 ? -11.245 2.332 4.661 1.00 96.19 84 ARG A C 1
ATOM 684 O O . ARG A 1 84 ? -12.248 1.836 5.160 1.00 96.19 84 ARG A O 1
ATOM 691 N N . ILE A 1 85 ? -10.596 1.771 3.638 1.00 95.69 85 ILE A N 1
ATOM 692 C CA . ILE A 1 85 ? -10.980 0.468 3.079 1.00 95.69 85 ILE A CA 1
ATOM 693 C C . ILE A 1 85 ? -10.781 -0.631 4.127 1.00 95.69 85 ILE A C 1
ATOM 695 O O . ILE A 1 85 ? -11.717 -1.378 4.401 1.00 95.69 85 ILE A O 1
ATOM 699 N N . VAL A 1 86 ? -9.599 -0.701 4.742 1.00 95.94 86 VAL A N 1
ATOM 700 C CA . VAL A 1 86 ? -9.264 -1.726 5.745 1.00 95.94 86 VAL A CA 1
ATOM 701 C C . VAL A 1 86 ? -10.178 -1.631 6.969 1.00 95.94 86 VAL A C 1
ATOM 703 O O . VAL A 1 86 ? -10.644 -2.656 7.459 1.00 95.94 86 VAL A O 1
ATOM 706 N N . GLU A 1 87 ? -10.487 -0.420 7.438 1.00 95.12 87 GLU A N 1
ATOM 707 C CA . GLU A 1 87 ? -11.443 -0.196 8.530 1.00 95.12 87 GLU A CA 1
ATOM 708 C C . GLU A 1 87 ? -12.851 -0.684 8.155 1.00 95.12 87 GLU A C 1
ATOM 710 O O . GLU A 1 87 ? -13.463 -1.402 8.937 1.00 95.12 87 GLU A O 1
ATOM 715 N N . SER A 1 88 ? -13.324 -0.404 6.934 1.00 94.81 88 SER A N 1
ATOM 716 C CA . SER A 1 88 ? -14.666 -0.813 6.484 1.00 94.81 88 SER A CA 1
ATOM 717 C C . SER A 1 88 ? -14.876 -2.323 6.336 1.00 94.81 88 SER A C 1
ATOM 719 O O . SER A 1 88 ? -16.013 -2.776 6.318 1.00 94.81 88 SER A O 1
ATOM 721 N N . ILE A 1 89 ? -13.801 -3.104 6.198 1.00 92.38 89 ILE A N 1
ATOM 722 C CA . ILE A 1 89 ? -13.872 -4.572 6.087 1.00 92.38 89 ILE A CA 1
ATOM 723 C C . ILE A 1 89 ? -14.011 -5.224 7.471 1.00 92.38 89 ILE A C 1
ATOM 725 O O . ILE A 1 89 ? -14.453 -6.364 7.583 1.00 92.38 89 ILE A O 1
ATOM 729 N N . ARG A 1 90 ? -13.602 -4.514 8.527 1.00 85.50 90 ARG A N 1
ATOM 730 C CA . ARG A 1 90 ? -13.579 -5.019 9.907 1.00 85.50 90 ARG A CA 1
ATOM 731 C C . ARG A 1 90 ? -14.852 -4.706 10.693 1.00 85.50 90 ARG A C 1
ATOM 733 O O . ARG A 1 90 ? -14.998 -5.229 11.797 1.00 85.50 90 ARG A O 1
ATOM 740 N N . GLU A 1 91 ? -15.708 -3.841 10.156 1.00 71.50 91 GLU A N 1
ATOM 741 C CA . GLU A 1 91 ? -17.057 -3.552 10.664 1.00 71.50 91 GLU A CA 1
ATOM 742 C C . GLU A 1 91 ? -18.053 -4.645 10.251 1.00 71.50 91 GLU A C 1
ATOM 744 O O . GLU A 1 91 ? -18.874 -5.032 11.116 1.00 71.50 91 GLU A O 1
#

Foldseek 3Di:
DWDWFAFPQWIWIDDVQKIKIWGPDWDFDDDVVTDTDIDMDIGGLQQFPDWDDDPLWIWTQGPVRDIDTHGTPCSVVVRVVSVVVSVVVVD

Secondary structure (DSSP, 8-state):
--EEEE-SSEEEEE-SSEEEEEE---EEE-SSS-EEEPPEEEEEGGGEEEEEEETTEEEEEETTS-EEEE--TTHHHHHHHHHHHHHHHH-

Sequence (91 aa):
MMQVFKGPMIDVYLLPGSMTIEFKHRTILEGNPYFSAHAFIVIEYDDIEDVYLENDILVLKLNDGSKVKLEVNNVKNLYEHIKRIVESIRE